Protein AF-A0A6J7ZPP1-F1 (afdb_monomer_lite)

Radius of gyration: 12.3 Å; chains: 1; bounding box: 27×26×31 Å

Foldseek 3Di:
DEAEDQQVHQDDDPDFYEYEEQADVSLVVCVVSPNTQKYWYFPVGDDPVCCVVCQVPGKTWIWHADPVRDTDIDIDTSVVVVVVVVVVVD

Organism: NCBI:txid329571

pLDDT: mean 85.54, std 12.96, range [56.0, 98.5]

Structure (mmCIF, N/CA/C/O backbone):
data_AF-A0A6J7ZP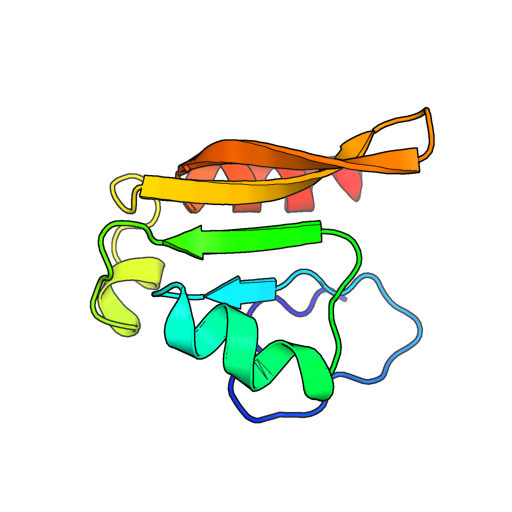P1-F1
#
_entry.id   AF-A0A6J7ZPP1-F1
#
loop_
_atom_site.group_PDB
_atom_site.id
_atom_site.type_symbol
_atom_site.label_atom_id
_atom_site.label_alt_id
_atom_site.label_comp_id
_atom_site.label_asym_id
_atom_site.label_entity_id
_atom_site.label_seq_id
_atom_site.pdbx_PDB_ins_code
_atom_site.Cartn_x
_atom_site.Cartn_y
_atom_site.Cartn_z
_atom_site.occupancy
_atom_site.B_iso_or_equiv
_atom_site.auth_seq_id
_atom_site.auth_comp_id
_atom_site.auth_asym_id
_atom_site.auth_atom_id
_atom_site.pdbx_PDB_model_num
A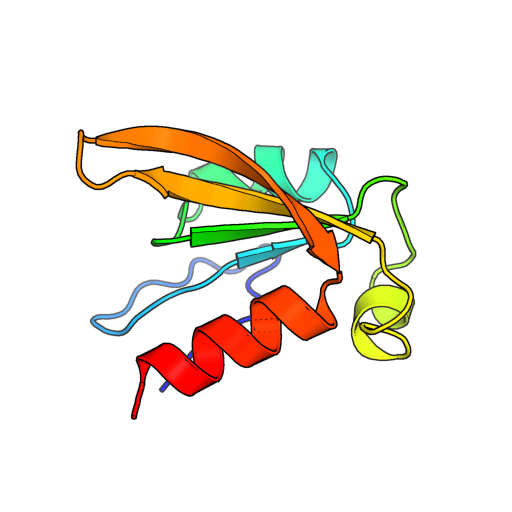TOM 1 N N . MET A 1 1 ? -3.468 -17.308 -11.876 1.00 56.31 1 MET A N 1
ATOM 2 C CA . MET A 1 1 ? -2.456 -17.101 -10.815 1.00 56.31 1 MET A CA 1
ATOM 3 C C . MET A 1 1 ? -2.324 -15.605 -10.602 1.00 56.31 1 MET A C 1
ATOM 5 O O . MET A 1 1 ? -2.347 -14.889 -11.593 1.00 56.31 1 MET A O 1
ATOM 9 N N . ILE A 1 2 ? -2.265 -15.145 -9.353 1.00 57.81 2 ILE A N 1
ATOM 10 C CA . ILE A 1 2 ? -2.156 -13.723 -8.991 1.00 57.81 2 ILE A CA 1
ATOM 11 C C . ILE A 1 2 ? -0.992 -13.616 -8.009 1.00 57.81 2 ILE A C 1
ATOM 13 O O . ILE A 1 2 ? -0.891 -14.452 -7.110 1.00 57.81 2 ILE A O 1
ATOM 17 N N . ALA A 1 3 ? -0.139 -12.608 -8.166 1.00 62.41 3 ALA A N 1
ATOM 18 C CA . ALA A 1 3 ? 0.852 -12.239 -7.160 1.00 62.41 3 ALA A CA 1
ATOM 19 C C . ALA A 1 3 ? 0.440 -10.903 -6.530 1.00 62.41 3 ALA A C 1
ATOM 21 O O . ALA A 1 3 ? 0.120 -9.968 -7.264 1.00 62.41 3 ALA A O 1
ATOM 22 N N . ILE A 1 4 ? 0.394 -10.857 -5.193 1.00 64.50 4 ILE A N 1
ATOM 23 C CA . ILE A 1 4 ? -0.138 -9.726 -4.405 1.00 64.50 4 ILE A CA 1
ATOM 24 C C . ILE A 1 4 ? 0.937 -9.133 -3.463 1.00 64.50 4 ILE A C 1
ATOM 26 O O . ILE A 1 4 ? 0.815 -7.994 -3.016 1.00 64.50 4 ILE A O 1
ATOM 30 N N . ASP A 1 5 ? 2.045 -9.847 -3.234 1.00 62.81 5 ASP A N 1
ATOM 31 C CA . ASP A 1 5 ? 3.198 -9.356 -2.476 1.00 62.81 5 ASP A CA 1
ATOM 32 C C . ASP A 1 5 ? 4.500 -9.798 -3.151 1.00 62.81 5 ASP A C 1
ATOM 34 O O . ASP A 1 5 ? 4.717 -10.987 -3.387 1.00 62.81 5 ASP A O 1
ATOM 38 N N . GLY A 1 6 ? 5.333 -8.830 -3.519 1.00 56.00 6 GLY A N 1
ATOM 39 C CA . GLY A 1 6 ? 6.579 -9.035 -4.258 1.00 56.00 6 GLY A CA 1
ATOM 40 C C . GLY A 1 6 ? 7.732 -8.255 -3.651 1.00 56.00 6 GLY A C 1
ATOM 41 O O . GLY A 1 6 ? 8.612 -7.804 -4.382 1.00 56.00 6 GLY A O 1
ATOM 42 N N . TRP A 1 7 ? 7.703 -8.000 -2.339 1.00 63.16 7 TRP A N 1
ATOM 43 C CA . TRP A 1 7 ? 8.713 -7.151 -1.720 1.00 63.16 7 TRP A CA 1
ATOM 44 C C . TRP A 1 7 ? 10.127 -7.702 -1.957 1.00 63.16 7 TRP A C 1
ATOM 46 O O . TRP A 1 7 ? 10.484 -8.781 -1.493 1.00 63.16 7 TRP A O 1
ATOM 56 N N . GLY A 1 8 ? 10.918 -6.972 -2.752 1.00 56.59 8 GLY A N 1
ATOM 57 C CA . GLY A 1 8 ? 12.283 -7.360 -3.117 1.00 56.59 8 GLY A CA 1
ATOM 58 C C . GLY A 1 8 ? 12.401 -8.545 -4.085 1.00 56.59 8 GLY A C 1
ATOM 59 O O . GLY A 1 8 ? 13.520 -8.963 -4.372 1.00 56.59 8 GLY A O 1
ATOM 60 N N . VAL A 1 9 ? 11.291 -9.071 -4.618 1.00 64.12 9 VAL A N 1
ATOM 61 C CA . VAL A 1 9 ? 11.291 -10.187 -5.573 1.00 64.12 9 VAL A CA 1
ATOM 62 C C . VAL A 1 9 ? 10.785 -9.692 -6.928 1.00 64.12 9 VAL A C 1
ATOM 64 O O . VAL A 1 9 ? 9.630 -9.276 -7.025 1.00 64.12 9 VAL A O 1
ATOM 67 N N . PRO A 1 10 ? 11.603 -9.748 -7.995 1.00 62.25 10 PRO A N 1
ATOM 68 C CA . PRO A 1 10 ? 11.132 -9.478 -9.345 1.00 62.25 10 PRO A CA 1
ATOM 69 C C . PRO A 1 10 ? 10.001 -10.443 -9.708 1.00 62.25 10 PRO A C 1
ATOM 71 O O . PRO A 1 10 ? 10.208 -11.651 -9.838 1.00 62.25 10 PRO A O 1
ATOM 74 N N . LEU A 1 11 ? 8.794 -9.911 -9.869 1.00 65.81 11 LEU A N 1
ATOM 75 C CA . LEU A 1 11 ? 7.653 -10.672 -10.357 1.00 65.81 11 LEU A CA 1
ATOM 76 C C . LEU A 1 11 ? 7.578 -10.476 -11.871 1.00 65.81 11 LEU A C 1
ATOM 78 O O . LEU A 1 11 ? 7.152 -9.430 -12.355 1.00 65.81 11 LEU A O 1
ATOM 82 N N . ILE A 1 12 ? 8.029 -11.484 -12.620 1.00 65.00 12 ILE A N 1
ATOM 83 C CA . ILE A 1 12 ? 7.946 -11.525 -14.083 1.00 65.00 12 ILE A CA 1
ATOM 84 C C . ILE A 1 12 ? 7.084 -12.725 -14.458 1.00 65.00 12 ILE A C 1
ATOM 86 O O . ILE A 1 12 ? 7.413 -13.867 -14.139 1.00 65.00 12 ILE A O 1
ATOM 90 N N . GLY A 1 13 ? 5.970 -12.474 -15.137 1.00 69.62 13 GLY A N 1
ATOM 91 C CA . GLY A 1 13 ? 5.085 -13.530 -15.604 1.00 69.62 13 GLY A CA 1
ATOM 92 C C . GLY A 1 13 ? 4.001 -13.004 -16.534 1.00 69.62 13 GLY A C 1
ATOM 93 O O . GLY A 1 13 ? 3.655 -11.827 -16.498 1.00 69.62 13 GLY A O 1
ATOM 94 N N . ASN A 1 14 ? 3.439 -13.893 -17.353 1.00 75.44 14 ASN A N 1
ATOM 95 C CA . ASN A 1 14 ? 2.348 -13.576 -18.284 1.00 75.44 14 ASN A CA 1
ATOM 96 C C . ASN A 1 14 ? 0.968 -13.605 -17.592 1.00 75.44 14 ASN A C 1
ATOM 98 O O . ASN A 1 14 ? 0.005 -14.138 -18.139 1.00 75.44 14 ASN A O 1
ATOM 102 N N . PHE A 1 15 ? 0.871 -13.096 -16.363 1.00 77.31 15 PHE A N 1
ATOM 103 C CA . PHE A 1 15 ? -0.366 -13.044 -15.578 1.00 77.31 15 PHE A CA 1
ATOM 104 C C . PHE A 1 15 ? -0.507 -11.682 -14.879 1.00 77.31 15 PHE A C 1
ATOM 106 O O . PHE A 1 15 ? 0.498 -10.991 -14.711 1.00 77.31 15 PHE A O 1
ATOM 113 N N . PRO A 1 16 ? -1.726 -11.270 -14.473 1.00 80.06 16 PRO A N 1
ATOM 114 C CA . PRO A 1 16 ? -1.926 -10.001 -13.780 1.00 80.06 16 PRO A CA 1
ATOM 115 C C . PRO A 1 16 ? -1.120 -9.921 -12.478 1.00 80.06 16 PRO A C 1
ATOM 117 O O . PRO A 1 16 ? -1.209 -10.803 -11.619 1.00 80.06 16 PRO A O 1
ATOM 120 N N . ILE A 1 17 ? -0.350 -8.842 -12.333 1.00 82.19 17 ILE A N 1
ATOM 121 C CA . ILE A 1 17 ? 0.440 -8.540 -11.137 1.00 82.19 17 ILE A CA 1
ATOM 122 C C . ILE A 1 17 ? -0.113 -7.257 -10.522 1.00 82.19 17 ILE A C 1
ATOM 124 O O . ILE A 1 17 ? -0.142 -6.205 -11.172 1.00 82.19 17 ILE A O 1
ATOM 128 N N . TYR A 1 18 ? -0.526 -7.361 -9.262 1.00 86.75 18 TYR A N 1
ATOM 129 C CA . TYR A 1 18 ? -1.013 -6.254 -8.450 1.00 86.75 18 TYR A CA 1
ATOM 130 C C . TYR A 1 18 ? -0.085 -6.090 -7.259 1.00 86.75 18 TYR A C 1
ATOM 132 O O . TYR A 1 18 ? 0.281 -7.069 -6.613 1.00 86.75 18 TYR A O 1
ATOM 140 N N . ARG A 1 19 ? 0.312 -4.856 -6.957 1.00 87.88 19 ARG A N 1
ATOM 141 C CA . ARG A 1 19 ? 1.257 -4.598 -5.867 1.00 87.88 19 ARG A CA 1
ATOM 142 C C . ARG A 1 19 ? 0.551 -4.010 -4.663 1.00 87.88 19 ARG A C 1
ATOM 144 O O . ARG A 1 19 ? -0.167 -3.028 -4.806 1.00 87.88 19 ARG A O 1
ATOM 151 N N . ILE A 1 20 ? 0.825 -4.549 -3.483 1.00 91.38 20 ILE A N 1
ATOM 152 C CA . ILE A 1 20 ? 0.377 -3.989 -2.208 1.00 91.38 20 ILE A CA 1
ATOM 153 C C . ILE A 1 20 ? 1.610 -3.676 -1.367 1.00 91.38 20 ILE A C 1
ATOM 155 O O . ILE A 1 20 ? 2.554 -4.458 -1.313 1.00 91.38 20 ILE A O 1
ATOM 159 N N . SER A 1 21 ? 1.642 -2.501 -0.748 1.00 92.12 21 SER A N 1
ATOM 160 C CA . SER A 1 21 ? 2.753 -2.066 0.100 1.00 92.12 21 SER A CA 1
ATOM 161 C C . SER A 1 21 ? 2.231 -1.525 1.427 1.00 92.12 21 SER A C 1
ATOM 163 O O . SER A 1 21 ? 1.190 -0.871 1.472 1.00 92.12 21 SER A O 1
ATOM 165 N N . HIS A 1 22 ? 2.954 -1.784 2.515 1.00 94.50 22 HIS A N 1
ATOM 166 C CA . HIS A 1 22 ? 2.584 -1.328 3.861 1.00 94.50 22 HIS A CA 1
ATOM 167 C C . HIS A 1 22 ? 2.983 0.132 4.143 1.00 94.50 22 HIS A C 1
ATOM 169 O O . HIS A 1 22 ? 2.670 0.659 5.207 1.00 94.50 22 HIS A O 1
ATOM 175 N N . ASP A 1 23 ? 3.657 0.783 3.192 1.00 94.44 23 ASP A N 1
ATOM 176 C CA . ASP A 1 23 ? 4.003 2.199 3.224 1.00 94.44 23 ASP A CA 1
ATOM 177 C C . ASP A 1 23 ? 4.350 2.721 1.810 1.00 94.44 23 ASP A C 1
ATOM 179 O O . ASP A 1 23 ? 4.548 1.942 0.867 1.00 94.44 23 ASP A O 1
ATOM 183 N N . TYR A 1 24 ? 4.432 4.048 1.664 1.00 93.88 24 TYR A N 1
ATOM 184 C CA . TYR A 1 24 ? 4.778 4.725 0.408 1.00 93.88 24 TYR A CA 1
ATOM 185 C C . TYR A 1 24 ? 6.246 4.550 -0.025 1.00 93.88 24 TYR A C 1
ATOM 187 O O . TYR A 1 24 ? 6.525 4.408 -1.216 1.00 93.88 24 TYR A O 1
ATOM 195 N N . PHE A 1 25 ? 7.200 4.559 0.906 1.00 92.19 25 PHE A N 1
ATOM 196 C CA . PHE A 1 25 ? 8.626 4.441 0.592 1.00 92.19 25 PHE A CA 1
ATOM 197 C C . PHE A 1 25 ? 8.951 3.076 -0.026 1.00 92.19 25 PHE A C 1
ATOM 199 O O . PHE A 1 25 ? 9.577 3.003 -1.086 1.00 92.19 25 PHE A O 1
ATOM 206 N N . THR A 1 26 ? 8.464 1.999 0.581 1.00 89.12 26 THR A N 1
ATOM 207 C CA . THR A 1 26 ? 8.536 0.627 0.076 1.00 89.12 26 THR A CA 1
ATOM 208 C C . THR A 1 26 ? 7.853 0.509 -1.286 1.00 89.12 26 THR A C 1
ATOM 210 O O . THR A 1 26 ? 8.387 -0.115 -2.208 1.00 89.12 26 THR A O 1
ATOM 213 N N . HIS A 1 27 ? 6.703 1.161 -1.464 1.00 89.62 27 HIS A N 1
ATOM 214 C CA . HIS A 1 27 ? 5.994 1.181 -2.741 1.00 89.62 27 HIS A CA 1
ATOM 215 C C . HIS A 1 27 ? 6.800 1.856 -3.857 1.00 89.62 27 HIS A C 1
ATOM 217 O O . HIS A 1 27 ? 6.948 1.315 -4.954 1.00 89.62 27 HIS A O 1
ATOM 223 N N . TRP A 1 28 ? 7.334 3.046 -3.603 1.00 88.25 28 TRP A N 1
ATOM 224 C CA . TRP A 1 28 ? 8.094 3.795 -4.597 1.00 88.25 28 TRP A CA 1
ATOM 225 C C . TRP A 1 28 ? 9.428 3.112 -4.921 1.00 88.25 28 TRP A C 1
ATOM 227 O O . TRP A 1 28 ? 9.733 2.886 -6.092 1.00 88.25 28 TRP A O 1
ATOM 237 N N . SER A 1 29 ? 10.184 2.707 -3.900 1.00 85.56 29 SER A N 1
ATOM 238 C CA . SER A 1 29 ? 11.510 2.098 -4.076 1.00 85.56 29 SER A CA 1
ATOM 239 C C . SER A 1 29 ? 11.457 0.752 -4.808 1.00 85.56 29 SER A C 1
ATOM 241 O O . SER A 1 29 ? 12.325 0.464 -5.630 1.00 85.56 29 SER A O 1
ATOM 243 N N . SER A 1 30 ? 10.403 -0.043 -4.594 1.00 79.94 30 SER A N 1
ATOM 244 C CA . SER A 1 30 ? 1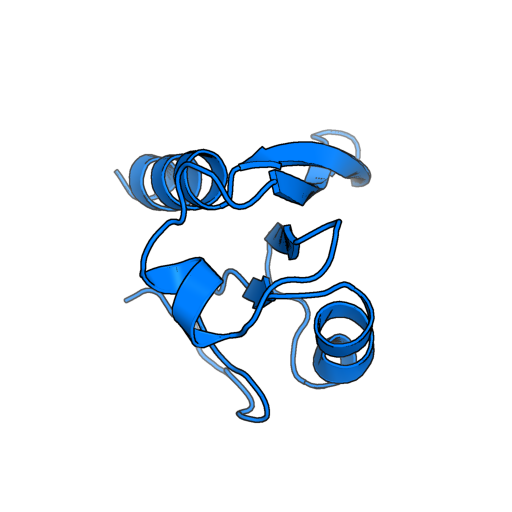0.205 -1.319 -5.298 1.00 79.94 30 SER A CA 1
ATOM 245 C C . SER A 1 30 ? 9.664 -1.177 -6.726 1.00 79.94 30 SER A C 1
ATOM 247 O O . SER A 1 30 ? 9.648 -2.160 -7.461 1.00 79.94 30 SER A O 1
ATOM 249 N N . ALA A 1 31 ? 9.239 0.018 -7.163 1.00 78.19 31 ALA A N 1
ATOM 250 C CA . ALA A 1 31 ? 8.620 0.208 -8.486 1.00 78.19 31 ALA A CA 1
ATOM 251 C C . ALA A 1 31 ? 9.558 -0.120 -9.652 1.00 78.19 31 ALA A C 1
ATOM 253 O O . ALA A 1 31 ? 9.100 -0.533 -10.717 1.00 78.19 31 ALA A O 1
ATOM 254 N N . LEU A 1 32 ? 10.867 -0.000 -9.429 1.00 71.12 32 LEU A N 1
ATOM 255 C CA . LEU A 1 32 ? 11.901 -0.371 -10.395 1.00 71.12 32 LEU A CA 1
ATOM 256 C C . LEU A 1 32 ? 11.936 -1.879 -10.690 1.00 71.12 32 LEU A C 1
ATOM 258 O O . LEU A 1 32 ? 12.448 -2.279 -11.730 1.00 71.12 32 LEU A O 1
ATOM 262 N N . LEU A 1 33 ? 11.377 -2.708 -9.805 1.00 65.88 33 LEU A N 1
ATOM 263 C CA . LEU A 1 33 ? 11.329 -4.166 -9.949 1.00 65.88 33 LEU A CA 1
ATOM 264 C C . LEU A 1 33 ? 10.039 -4.657 -10.630 1.00 65.88 33 LEU A C 1
ATOM 266 O O . LEU A 1 33 ? 9.860 -5.861 -10.805 1.00 65.88 33 LEU A O 1
ATOM 270 N N . GLY A 1 34 ? 9.154 -3.733 -11.018 1.00 65.44 34 GLY A N 1
ATOM 271 C CA . GLY A 1 34 ? 7.867 -4.011 -11.650 1.00 65.44 34 GLY A CA 1
ATOM 272 C C . GLY A 1 34 ? 6.744 -3.182 -11.024 1.00 65.44 34 GLY A C 1
ATOM 273 O O . GLY A 1 34 ? 6.468 -3.286 -9.832 1.00 65.44 34 GLY A O 1
ATOM 274 N N . GLY A 1 35 ? 6.079 -2.351 -11.833 1.00 63.25 35 GLY A N 1
ATOM 275 C CA . GLY A 1 35 ? 5.025 -1.440 -11.362 1.00 63.25 35 GLY A CA 1
ATOM 276 C C . GLY A 1 35 ? 3.640 -2.074 -11.179 1.00 63.25 35 GLY A C 1
ATOM 277 O O . GLY A 1 35 ? 2.803 -1.493 -10.491 1.00 63.25 35 GLY A O 1
ATOM 278 N N . GLY A 1 36 ? 3.399 -3.253 -11.765 1.00 71.56 36 GLY A N 1
ATOM 279 C CA . GLY A 1 36 ? 2.062 -3.855 -11.843 1.00 71.56 36 GLY A CA 1
ATOM 280 C C . GLY A 1 36 ? 1.090 -3.057 -12.726 1.00 71.56 36 GLY A C 1
ATOM 281 O O . GLY A 1 36 ? 1.453 -2.030 -13.301 1.00 71.56 36 GLY A O 1
ATOM 282 N N . ILE A 1 37 ? -0.144 -3.552 -12.859 1.00 78.00 37 ILE A N 1
ATOM 283 C CA . ILE A 1 37 ? -1.220 -2.879 -13.622 1.00 78.00 37 ILE A CA 1
ATOM 284 C C . ILE A 1 37 ? -1.885 -1.806 -12.750 1.00 78.00 37 ILE A C 1
ATOM 286 O O . ILE A 1 37 ? -2.083 -0.668 -13.168 1.00 78.00 37 ILE A O 1
ATOM 290 N N . GLU A 1 38 ? -2.175 -2.180 -11.509 1.00 89.62 38 GLU A N 1
ATOM 291 C CA . GLU A 1 38 ? -2.678 -1.312 -10.454 1.00 89.62 38 GLU A CA 1
ATOM 292 C C . GLU A 1 38 ? -2.008 -1.692 -9.139 1.00 89.62 38 GLU A C 1
ATOM 294 O O . GLU A 1 38 ? -1.451 -2.788 -8.987 1.00 89.62 38 GLU A O 1
ATOM 299 N N . SER A 1 39 ? -2.043 -0.786 -8.168 1.00 92.38 39 SER A N 1
ATOM 300 C CA . SER A 1 39 ? -1.363 -1.027 -6.903 1.00 92.38 39 SER A CA 1
ATOM 301 C C . SER A 1 39 ? -1.951 -0.253 -5.733 1.00 92.38 39 SER A C 1
ATOM 303 O O . SER A 1 39 ? -2.691 0.707 -5.909 1.00 92.38 39 SER A O 1
ATOM 305 N N . PHE A 1 40 ? -1.603 -0.678 -4.527 1.00 94.81 40 PHE A N 1
ATOM 306 C CA . PHE A 1 40 ? -1.963 -0.040 -3.276 1.00 94.81 40 PHE A CA 1
ATOM 307 C C . PHE A 1 40 ? -0.710 0.233 -2.444 1.00 94.81 40 PHE A C 1
ATOM 309 O O . PHE A 1 40 ? 0.217 -0.583 -2.412 1.00 94.81 40 PHE A O 1
ATOM 316 N N . TYR A 1 41 ? -0.698 1.350 -1.726 1.00 95.31 41 TYR A N 1
ATOM 317 C CA . TYR A 1 41 ? 0.200 1.541 -0.590 1.00 95.31 41 TYR A CA 1
ATOM 318 C C . TYR A 1 41 ? -0.553 2.110 0.603 1.00 95.31 41 TYR A C 1
ATOM 320 O O . TYR A 1 41 ? -1.443 2.945 0.434 1.00 95.31 41 TYR A O 1
ATOM 328 N N . ALA A 1 42 ? -0.189 1.660 1.802 1.00 97.25 42 ALA A N 1
ATOM 329 C CA . ALA A 1 42 ? -0.766 2.186 3.025 1.00 97.25 42 ALA A CA 1
ATOM 330 C C . ALA A 1 42 ? -0.239 3.594 3.324 1.00 97.25 42 ALA A C 1
ATOM 332 O O . ALA A 1 42 ? 0.946 3.892 3.154 1.00 97.25 42 ALA A O 1
ATOM 333 N N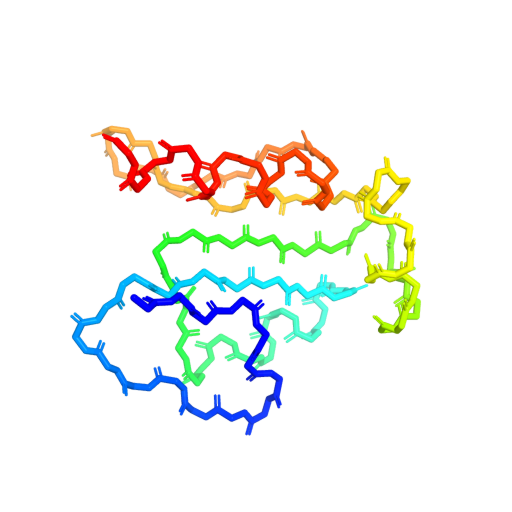 . ASP A 1 43 ? -1.153 4.448 3.766 1.00 97.31 43 ASP A N 1
ATOM 334 C CA . ASP A 1 43 ? -0.881 5.797 4.242 1.00 97.31 43 ASP A CA 1
ATOM 335 C C . ASP A 1 43 ? -1.966 6.155 5.280 1.00 97.31 43 ASP A C 1
ATOM 337 O O . ASP A 1 43 ? -3.146 6.261 4.916 1.00 97.31 43 ASP A O 1
ATOM 341 N N . PRO A 1 44 ? -1.626 6.252 6.581 1.00 97.62 44 PRO A N 1
ATOM 342 C CA . PRO A 1 44 ? -0.275 6.171 7.146 1.00 97.62 44 PRO A CA 1
ATOM 343 C C . PRO A 1 44 ? 0.364 4.778 7.012 1.00 97.62 44 PRO A C 1
ATOM 345 O O . PRO A 1 44 ? -0.328 3.774 6.841 1.00 97.62 44 PRO A O 1
ATOM 348 N N . ALA A 1 45 ? 1.696 4.733 7.112 1.00 96.81 45 ALA A N 1
ATOM 349 C CA . ALA A 1 45 ? 2.461 3.489 7.115 1.00 96.81 45 ALA A CA 1
ATOM 350 C C . ALA A 1 45 ? 2.026 2.560 8.261 1.00 96.81 45 ALA A C 1
ATOM 352 O O . ALA A 1 45 ? 1.737 3.015 9.371 1.00 96.81 45 ALA A O 1
ATOM 353 N N . VAL A 1 46 ? 2.017 1.255 7.996 1.00 96.12 46 VAL A N 1
ATOM 354 C CA . VAL A 1 46 ? 1.754 0.206 8.990 1.00 96.12 46 VAL A CA 1
ATOM 355 C C . VAL A 1 46 ? 2.882 -0.818 8.986 1.00 96.12 46 VAL A C 1
ATOM 357 O O . VAL A 1 46 ? 3.650 -0.905 8.029 1.00 96.12 46 VAL A O 1
ATOM 360 N N . GLU A 1 47 ? 2.968 -1.628 10.039 1.00 94.31 47 GLU A N 1
ATOM 361 C CA . GLU A 1 47 ? 3.841 -2.801 10.035 1.00 94.31 47 GLU A CA 1
ATOM 362 C C . GLU A 1 47 ? 3.429 -3.771 8.924 1.00 94.31 47 GLU A C 1
ATOM 364 O O . GLU A 1 47 ? 2.239 -3.992 8.685 1.00 94.31 47 GLU A O 1
ATOM 369 N N . HIS A 1 48 ? 4.407 -4.405 8.276 1.00 89.88 48 HIS A N 1
ATOM 370 C CA . HIS A 1 48 ? 4.153 -5.299 7.144 1.00 89.88 48 HIS A CA 1
ATOM 371 C C . HIS A 1 48 ? 3.134 -6.406 7.478 1.00 89.88 48 HIS A C 1
ATOM 373 O O . HIS A 1 48 ? 2.218 -6.671 6.706 1.00 89.88 48 HIS A O 1
ATOM 379 N N . LEU A 1 49 ? 3.236 -7.023 8.660 1.00 91.62 49 LEU A N 1
ATOM 380 C CA . LEU A 1 49 ? 2.278 -8.049 9.091 1.00 91.62 49 LEU A CA 1
ATOM 381 C C . LEU A 1 49 ? 0.894 -7.480 9.430 1.00 91.62 49 LEU A C 1
ATOM 383 O O . LEU A 1 49 ? -0.098 -8.200 9.326 1.00 91.62 49 LEU A O 1
ATOM 387 N N . GLU A 1 50 ? 0.807 -6.211 9.829 1.00 93.19 50 GLU A N 1
ATOM 388 C CA . GLU A 1 50 ? -0.467 -5.577 10.176 1.00 93.19 50 GLU A CA 1
ATOM 389 C C . GLU A 1 50 ? -1.333 -5.340 8.935 1.00 93.19 50 GLU A C 1
ATOM 391 O O . GLU A 1 50 ? -2.544 -5.543 8.996 1.00 93.19 50 GLU A O 1
ATOM 396 N N . LEU A 1 51 ? -0.715 -5.018 7.790 1.00 94.06 51 LEU A N 1
ATOM 397 C CA . LEU A 1 51 ? -1.383 -4.960 6.481 1.00 94.06 51 LEU A CA 1
ATOM 398 C C . LEU A 1 51 ? -2.204 -6.233 6.209 1.00 94.06 51 LEU A C 1
ATOM 400 O O . LEU A 1 51 ? -3.351 -6.155 5.773 1.00 94.06 51 LEU A O 1
ATOM 404 N N . TRP A 1 52 ? -1.615 -7.400 6.482 1.00 92.12 52 TRP A N 1
ATOM 405 C CA . TRP A 1 52 ? -2.224 -8.706 6.221 1.00 92.12 52 TRP A CA 1
ATOM 406 C C . TRP A 1 52 ? -3.147 -9.179 7.344 1.00 92.12 52 TRP A C 1
ATOM 408 O O . TRP A 1 52 ? -4.134 -9.865 7.079 1.00 92.12 52 TRP A O 1
ATOM 418 N N . ARG A 1 53 ? -2.858 -8.802 8.594 1.00 95.56 53 ARG A N 1
ATOM 419 C CA . ARG A 1 53 ? -3.702 -9.122 9.753 1.00 95.56 53 ARG A CA 1
ATOM 420 C C . ARG A 1 53 ? -5.015 -8.337 9.739 1.00 95.56 53 ARG A C 1
ATOM 422 O O . ARG A 1 53 ? -6.059 -8.903 10.062 1.00 95.56 53 ARG A O 1
ATOM 429 N N . SER A 1 54 ? -4.965 -7.061 9.359 1.00 96.50 54 SER A N 1
ATOM 430 C CA . SER A 1 54 ? -6.092 -6.133 9.478 1.00 96.50 54 SER A CA 1
ATOM 431 C C . SER A 1 54 ? -6.316 -5.289 8.208 1.00 96.50 54 SER A C 1
ATOM 433 O O . SER A 1 54 ? -6.452 -4.064 8.292 1.00 96.50 54 SER A O 1
ATOM 435 N N . PRO A 1 55 ? -6.443 -5.898 7.010 1.00 96.31 55 PRO A N 1
ATOM 436 C CA . PRO A 1 55 ? -6.541 -5.160 5.744 1.00 96.31 55 PRO A CA 1
ATOM 437 C C . PRO A 1 55 ? -7.771 -4.242 5.661 1.00 96.31 55 PRO A C 1
ATOM 439 O O . PRO A 1 55 ? -7.784 -3.273 4.903 1.00 96.31 55 PRO A O 1
ATOM 442 N N . GLN A 1 56 ? -8.823 -4.526 6.434 1.00 98.06 56 GLN A N 1
ATOM 443 C CA . GLN A 1 56 ? -10.017 -3.684 6.550 1.00 98.06 56 GLN A CA 1
ATOM 444 C C . GLN A 1 56 ? -9.760 -2.344 7.252 1.00 98.06 56 GLN A C 1
ATOM 446 O O . GLN A 1 56 ? -10.509 -1.398 7.021 1.00 98.06 56 GLN A O 1
ATOM 451 N N . THR A 1 57 ? -8.742 -2.257 8.111 1.00 97.88 57 THR A N 1
ATOM 452 C CA . THR A 1 57 ? -8.382 -1.025 8.829 1.00 97.88 57 THR A CA 1
ATOM 453 C C . THR A 1 57 ? -7.154 -0.339 8.243 1.00 97.88 57 THR A C 1
ATOM 455 O O . THR A 1 57 ? -6.957 0.847 8.503 1.00 97.88 57 THR A O 1
ATOM 458 N N . THR A 1 58 ? -6.356 -1.030 7.426 1.00 98.19 58 THR A N 1
ATOM 459 C CA . THR A 1 58 ? -5.226 -0.424 6.715 1.00 98.19 58 THR A CA 1
ATOM 460 C C . THR A 1 58 ? -5.720 0.477 5.588 1.00 98.19 58 THR A C 1
ATOM 462 O O . THR A 1 58 ? -6.146 0.005 4.532 1.00 98.19 58 THR A O 1
ATOM 465 N N . LYS A 1 59 ? -5.679 1.788 5.827 1.00 98.50 59 LYS A N 1
ATOM 466 C CA . LYS A 1 59 ? -6.021 2.829 4.852 1.00 98.50 59 LYS A CA 1
ATOM 467 C C . LYS A 1 59 ? -4.834 3.137 3.949 1.00 98.50 59 LYS A C 1
ATOM 469 O O . LYS A 1 59 ? -3.687 2.901 4.320 1.00 98.50 59 LYS A O 1
ATOM 474 N N . GLY A 1 60 ? -5.120 3.674 2.775 1.00 98.06 60 GLY A N 1
ATOM 475 C CA . GLY A 1 60 ? -4.087 4.100 1.851 1.00 98.06 60 GLY A CA 1
ATOM 476 C C . GLY A 1 60 ? -4.650 4.493 0.501 1.00 98.06 60 GLY A C 1
ATOM 477 O O . GLY A 1 60 ? -5.819 4.867 0.379 1.00 98.06 60 GLY A O 1
ATOM 478 N N . TRP A 1 61 ? -3.809 4.377 -0.515 1.00 97.94 61 TRP A N 1
ATOM 479 C CA . TRP A 1 61 ? -4.089 4.875 -1.852 1.00 97.94 61 TRP A CA 1
ATOM 480 C C . TRP A 1 61 ? -4.061 3.750 -2.870 1.00 97.94 61 TRP A C 1
ATOM 482 O O . TRP A 1 61 ? -3.077 3.023 -2.971 1.00 97.94 61 TRP A O 1
ATOM 492 N N . TRP A 1 62 ? -5.131 3.639 -3.654 1.00 96.62 62 TRP A N 1
ATOM 493 C CA . TRP A 1 62 ? -5.182 2.798 -4.843 1.00 96.62 62 TRP A CA 1
ATOM 494 C C . TRP A 1 62 ? -4.730 3.595 -6.061 1.00 96.62 62 TRP A C 1
ATOM 496 O O . TRP A 1 62 ? -5.414 4.518 -6.509 1.00 96.62 62 TRP A O 1
ATOM 506 N N . ILE A 1 63 ? -3.579 3.208 -6.594 1.00 94.81 63 ILE A N 1
ATOM 507 C CA . ILE A 1 63 ? -2.967 3.744 -7.800 1.00 94.81 63 ILE A CA 1
ATOM 508 C C . ILE A 1 63 ? -3.455 2.948 -9.004 1.00 94.81 63 ILE A C 1
ATOM 510 O O . ILE A 1 63 ? -3.229 1.739 -9.096 1.00 94.81 63 ILE A O 1
ATOM 514 N N . HIS A 1 64 ? -4.108 3.645 -9.925 1.00 92.50 64 HIS A N 1
ATOM 515 C CA . HIS A 1 64 ? -4.692 3.067 -11.129 1.00 92.50 64 HIS A CA 1
ATOM 516 C C . HIS A 1 64 ? -4.675 4.071 -12.282 1.00 92.50 64 HIS A C 1
ATOM 518 O O . HIS A 1 64 ? -4.303 5.238 -12.122 1.00 92.50 64 HIS A O 1
ATOM 524 N N . GLN A 1 65 ? -5.062 3.601 -13.464 1.00 91.06 65 GLN A N 1
ATOM 525 C CA . GLN A 1 65 ? -5.154 4.409 -14.670 1.00 91.06 65 GLN A CA 1
ATOM 526 C C . GLN A 1 65 ? -6.617 4.526 -15.102 1.00 91.06 65 GLN A C 1
ATOM 528 O O . GLN A 1 65 ? -7.338 3.534 -15.150 1.00 91.06 65 GLN A O 1
ATOM 533 N N . THR A 1 66 ? -7.069 5.738 -15.416 1.00 87.88 66 THR A N 1
ATOM 534 C CA . THR A 1 66 ? -8.421 5.960 -15.945 1.00 87.88 66 THR A CA 1
ATOM 535 C C . THR A 1 66 ? -8.544 5.442 -17.381 1.00 87.88 66 THR A C 1
ATOM 537 O O . THR A 1 66 ? -7.547 5.201 -18.067 1.00 87.88 66 THR A O 1
ATOM 540 N N . SER A 1 67 ? -9.776 5.366 -17.893 1.00 86.31 67 SER A N 1
ATOM 541 C CA . SER A 1 67 ? -10.048 5.041 -19.304 1.00 86.31 67 SER A CA 1
ATOM 542 C C . SER A 1 67 ? -9.382 6.002 -20.299 1.00 86.31 67 SER A C 1
ATOM 544 O O . SER A 1 67 ? -9.116 5.622 -21.434 1.00 86.31 67 SER A O 1
ATOM 546 N N . THR A 1 68 ? -9.076 7.232 -19.875 1.00 90.75 68 THR A N 1
ATOM 547 C CA . THR A 1 68 ? -8.360 8.240 -20.673 1.00 90.75 68 THR A CA 1
ATOM 548 C C . THR A 1 68 ? -6.837 8.128 -20.578 1.00 90.75 68 THR A C 1
ATOM 550 O O . THR A 1 68 ? -6.126 8.927 -21.181 1.00 90.75 68 THR A O 1
ATOM 553 N N . GLY A 1 69 ? -6.317 7.158 -19.826 1.00 86.50 69 GLY A N 1
ATOM 554 C CA . GLY A 1 69 ? -4.883 6.945 -19.656 1.00 86.50 69 GLY A CA 1
ATOM 555 C C . GLY A 1 69 ? -4.236 7.753 -18.529 1.00 86.50 69 GLY A C 1
ATOM 556 O O . GLY A 1 69 ? -3.020 7.685 -18.354 1.00 86.50 69 GLY A O 1
ATOM 557 N N . LEU A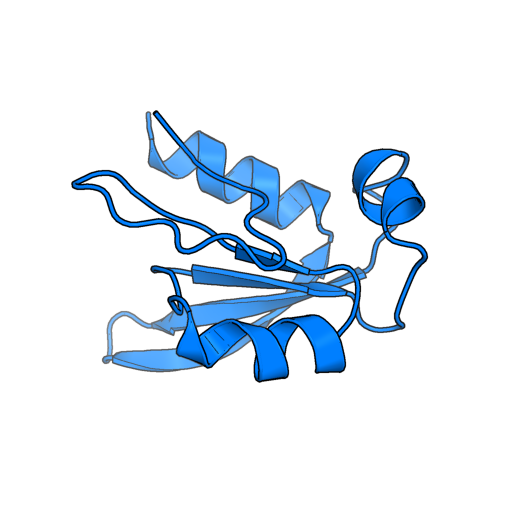 1 70 ? -5.012 8.505 -17.742 1.00 89.88 70 LEU A N 1
ATOM 558 C CA . LEU A 1 70 ? -4.475 9.314 -16.650 1.00 89.88 70 LEU A CA 1
ATOM 559 C C . LEU A 1 70 ? -4.177 8.435 -15.432 1.00 89.88 70 LEU A C 1
ATOM 561 O O . LEU A 1 70 ? -5.069 7.762 -14.918 1.00 89.88 70 LEU A O 1
ATOM 565 N N . LYS A 1 71 ? -2.936 8.474 -14.937 1.00 89.75 71 LYS A N 1
ATOM 566 C CA . LYS A 1 71 ? -2.581 7.860 -13.651 1.00 89.75 71 LYS A CA 1
ATOM 567 C C . LYS A 1 71 ? -3.158 8.690 -12.510 1.00 89.75 71 LYS A C 1
ATOM 569 O O . LYS A 1 71 ? -2.918 9.893 -12.443 1.00 89.75 71 LYS A O 1
ATOM 574 N N . THR A 1 72 ? -3.898 8.047 -11.619 1.00 93.62 72 THR A N 1
ATOM 575 C 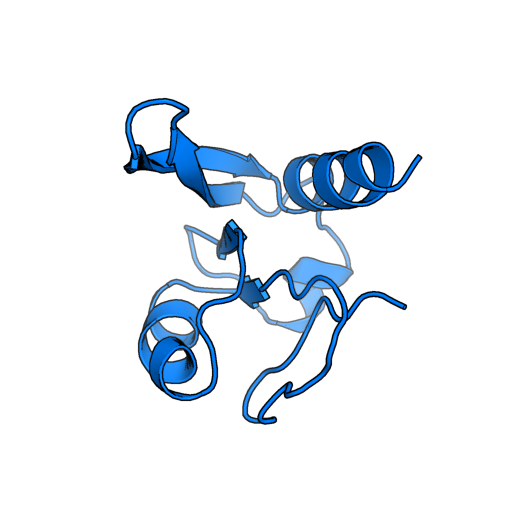CA . THR A 1 72 ? -4.568 8.694 -10.489 1.00 93.62 72 THR A CA 1
ATOM 576 C C . THR A 1 72 ? -4.468 7.841 -9.224 1.00 93.62 72 THR A C 1
ATOM 578 O O . THR A 1 72 ? -4.059 6.678 -9.268 1.00 93.62 72 THR A O 1
ATOM 581 N N . ALA A 1 73 ? -4.825 8.440 -8.091 1.00 95.75 73 ALA A N 1
ATOM 582 C CA . ALA A 1 73 ? -4.863 7.810 -6.782 1.00 95.75 73 ALA A CA 1
ATOM 583 C C . ALA A 1 73 ? -6.250 8.006 -6.161 1.00 95.75 73 ALA A C 1
ATOM 585 O O . ALA A 1 73 ? -6.795 9.108 -6.181 1.00 95.75 73 ALA A O 1
ATOM 586 N N . THR A 1 74 ? -6.836 6.952 -5.598 1.00 97.00 74 THR A N 1
ATOM 587 C CA . THR A 1 74 ? -8.112 7.035 -4.866 1.00 97.00 74 THR A CA 1
ATOM 588 C C . THR A 1 74 ? -7.944 6.477 -3.456 1.00 97.00 74 THR A C 1
ATOM 590 O O . THR A 1 74 ? -7.354 5.403 -3.306 1.00 97.00 74 THR A O 1
ATOM 593 N N . PRO A 1 75 ? -8.427 7.180 -2.415 1.00 98.19 75 PRO A N 1
ATOM 594 C CA . PRO A 1 75 ? -8.310 6.702 -1.047 1.00 98.19 75 PRO A CA 1
ATOM 595 C C . PRO A 1 75 ? -9.182 5.462 -0.850 1.00 98.19 75 PRO A C 1
ATOM 597 O O . PRO A 1 75 ? -10.336 5.418 -1.277 1.00 98.19 75 PRO A O 1
ATOM 600 N N . THR A 1 76 ? -8.633 4.440 -0.203 1.00 98.38 76 THR A N 1
ATOM 601 C CA . THR A 1 76 ? -9.322 3.167 0.029 1.00 98.38 76 THR A CA 1
ATOM 602 C C . THR A 1 76 ? -8.718 2.420 1.223 1.00 98.38 76 THR A C 1
ATOM 604 O O . THR A 1 76 ? -7.851 2.941 1.928 1.00 98.38 76 THR A O 1
ATOM 607 N N . THR A 1 77 ? -9.174 1.192 1.463 1.00 98.38 77 THR A N 1
ATOM 608 C CA . THR A 1 77 ? -8.512 0.236 2.359 1.00 98.38 77 THR A CA 1
ATOM 609 C C . THR A 1 77 ? -7.841 -0.872 1.556 1.00 98.38 77 THR A C 1
ATOM 611 O O . THR A 1 77 ? -8.257 -1.174 0.431 1.00 98.38 77 THR A O 1
ATOM 614 N N . ALA A 1 78 ? -6.840 -1.524 2.150 1.00 96.56 78 ALA A N 1
ATOM 615 C CA . ALA A 1 78 ? -6.195 -2.685 1.542 1.00 96.56 78 ALA A CA 1
ATOM 616 C C . ALA A 1 78 ? -7.227 -3.776 1.212 1.00 96.56 78 ALA A C 1
ATOM 618 O O . ALA A 1 78 ? -7.195 -4.349 0.126 1.00 96.56 78 ALA A O 1
ATOM 619 N N . ARG A 1 79 ? -8.212 -4.002 2.096 1.00 97.06 79 ARG A N 1
ATOM 620 C CA . ARG A 1 79 ? -9.311 -4.951 1.854 1.00 97.06 79 ARG A CA 1
ATOM 621 C C . ARG A 1 79 ? -10.094 -4.619 0.591 1.00 97.06 79 ARG A C 1
ATOM 623 O O . ARG A 1 79 ? -10.300 -5.512 -0.223 1.00 97.06 79 ARG A O 1
ATOM 630 N N . THR A 1 80 ? -10.556 -3.380 0.446 1.00 97.44 80 THR A N 1
ATOM 631 C CA . THR A 1 80 ? -11.379 -2.991 -0.706 1.00 97.44 80 THR A CA 1
ATOM 632 C C . THR A 1 80 ? -10.587 -3.123 -2.005 1.00 97.44 80 THR A C 1
ATOM 634 O O . THR A 1 80 ? -11.112 -3.641 -2.987 1.00 97.44 80 THR A O 1
ATOM 637 N N . PHE A 1 81 ? -9.308 -2.733 -2.002 1.00 95.31 81 PHE A N 1
ATOM 638 C CA . PHE A 1 81 ? -8.422 -2.952 -3.146 1.00 95.31 81 PHE A CA 1
ATOM 639 C C . PHE A 1 81 ? -8.299 -4.445 -3.493 1.00 95.31 81 PHE A C 1
ATOM 641 O O . PHE A 1 81 ? -8.563 -4.833 -4.628 1.00 95.31 81 PHE A O 1
ATOM 648 N N . ILE A 1 82 ? -7.986 -5.296 -2.509 1.00 93.25 82 ILE A N 1
ATOM 649 C CA . ILE A 1 82 ? -7.862 -6.751 -2.692 1.00 93.25 82 ILE A CA 1
ATOM 650 C C . ILE A 1 82 ? -9.163 -7.356 -3.240 1.00 93.25 82 ILE A C 1
ATOM 652 O O . ILE A 1 82 ? -9.128 -8.163 -4.165 1.00 93.25 82 ILE A O 1
ATOM 656 N N . GLN A 1 83 ? -10.319 -6.957 -2.704 1.00 94.56 83 GLN A N 1
ATOM 657 C CA . GLN A 1 83 ? -11.623 -7.428 -3.177 1.00 94.56 83 GLN A CA 1
ATOM 658 C C . GLN A 1 83 ? -11.878 -7.040 -4.638 1.00 94.56 83 GLN A C 1
ATOM 660 O O . GLN A 1 83 ? -12.328 -7.881 -5.413 1.00 94.56 83 GLN A O 1
ATOM 665 N N . ASN A 1 84 ? -11.550 -5.808 -5.035 1.00 91.75 84 ASN A N 1
ATOM 666 C CA . ASN A 1 84 ? -11.684 -5.367 -6.425 1.00 91.75 84 ASN A CA 1
ATOM 667 C C . ASN A 1 84 ? -10.774 -6.162 -7.369 1.00 91.75 84 ASN A C 1
ATOM 669 O O . ASN A 1 84 ? -11.225 -6.573 -8.435 1.00 91.75 84 ASN A O 1
ATOM 673 N N . VAL A 1 85 ? -9.535 -6.438 -6.951 1.00 88.81 85 VAL A N 1
ATOM 674 C CA . VAL A 1 85 ? -8.589 -7.276 -7.704 1.00 88.81 85 VAL A CA 1
ATOM 675 C C . VAL A 1 85 ? -9.117 -8.697 -7.898 1.00 88.81 85 VAL A C 1
ATOM 677 O O . VAL A 1 85 ? -8.963 -9.265 -8.970 1.00 88.81 85 VAL A O 1
ATOM 680 N N . PHE A 1 86 ? -9.753 -9.294 -6.889 1.00 87.38 86 PHE A N 1
ATOM 681 C CA . PHE A 1 86 ? -10.358 -10.618 -7.056 1.00 87.38 86 PHE A CA 1
ATOM 682 C C . PHE A 1 86 ? -11.598 -10.589 -7.954 1.00 87.38 86 PHE A C 1
ATOM 684 O O . PHE A 1 86 ? -11.800 -11.509 -8.743 1.00 87.38 86 PHE A O 1
ATOM 691 N N . ASN A 1 87 ? -12.415 -9.540 -7.858 1.00 87.88 87 ASN A N 1
ATOM 692 C CA . ASN A 1 87 ? -13.629 -9.407 -8.659 1.00 87.88 87 ASN A CA 1
ATOM 693 C C . ASN A 1 87 ? -13.344 -9.175 -10.148 1.00 87.88 87 ASN A C 1
ATOM 695 O O . ASN A 1 87 ? -14.153 -9.586 -10.967 1.00 87.88 87 ASN A O 1
ATOM 699 N N . SER A 1 88 ? -12.217 -8.553 -10.510 1.00 81.06 88 SER A N 1
ATOM 700 C CA . SER A 1 88 ? -11.844 -8.311 -11.913 1.00 81.06 88 SER A CA 1
ATOM 701 C C . SER A 1 88 ? -11.387 -9.566 -12.669 1.00 81.06 88 SER A C 1
ATOM 703 O O . SER A 1 88 ? -11.124 -9.496 -13.869 1.00 81.06 88 SER A O 1
ATOM 705 N N . LEU A 1 89 ? -11.262 -10.700 -11.976 1.00 73.00 89 LEU A N 1
ATOM 706 C CA . LEU A 1 89 ? -10.800 -11.972 -12.534 1.00 73.00 89 LEU A CA 1
ATOM 707 C C . LEU A 1 89 ? -11.936 -12.962 -12.820 1.00 73.00 89 LEU A C 1
ATOM 709 O O . LEU A 1 89 ? -11.663 -14.030 -13.371 1.00 73.00 89 LEU A O 1
ATOM 713 N N . ASN A 1 90 ? -13.168 -12.616 -12.436 1.00 57.69 90 ASN A N 1
ATOM 714 C CA . ASN A 1 90 ? -14.394 -13.358 -12.737 1.00 57.69 90 ASN A CA 1
ATOM 715 C C . ASN A 1 90 ? -15.163 -12.668 -13.865 1.00 57.69 90 ASN A C 1
ATOM 717 O O . ASN A 1 90 ? -15.796 -13.400 -14.655 1.00 57.69 90 ASN A O 1
#

Sequence (90 aa):
MIAIDGWGVPLIGNFPIYRISHDYFTHWSSALLGGGIESFYADPAVEHLELWRSPQTTKGWWIHQTSTGLKTATPTTARTFIQNVFNSLN

Secondary structure (DSSP, 8-state):
--B---TTS----SS-B-EEESSHHHHHHHGGG---SSEEEESS---HHHHHH-TTT-EEEEEEE-TTS-EEEEEEEHHHHHHHHHHTT-